Protein AF-A0A4Q8LD12-F1 (afdb_monomer_lite)

Sequence (97 aa):
MRIQITHNQVTIEATLDLGHRVTVSRTWQRRNGSRTGWVLVGHDSEFISEEDQLSVELATFLDGLDFPYAVANMLPGKRASAQAIAAAAEALEVAHA

Structure (mmCIF, N/CA/C/O backbone):
data_AF-A0A4Q8LD12-F1
#
_entry.id   AF-A0A4Q8LD12-F1
#
loop_
_atom_site.group_PDB
_atom_site.id
_atom_site.type_symbol
_atom_site.label_atom_id
_atom_site.label_alt_id
_atom_site.label_comp_id
_atom_site.label_asym_id
_atom_site.label_entity_id
_atom_site.label_seq_id
_atom_site.pdbx_PDB_ins_code
_atom_site.Cartn_x
_atom_site.Cartn_y
_atom_site.Cartn_z
_atom_site.occupancy
_atom_site.B_iso_or_equiv
_atom_site.auth_seq_id
_atom_site.auth_comp_id
_atom_site.auth_asym_id
_atom_site.auth_atom_id
_atom_site.pdbx_PDB_model_num
ATOM 1 N N . MET A 1 1 ? -9.327 -3.308 3.462 1.00 79.62 1 MET A N 1
ATOM 2 C CA . MET A 1 1 ? -7.923 -2.997 3.117 1.00 79.62 1 MET A CA 1
ATOM 3 C C . MET A 1 1 ? -7.720 -3.239 1.635 1.00 79.62 1 MET A C 1
ATOM 5 O O . MET A 1 1 ? 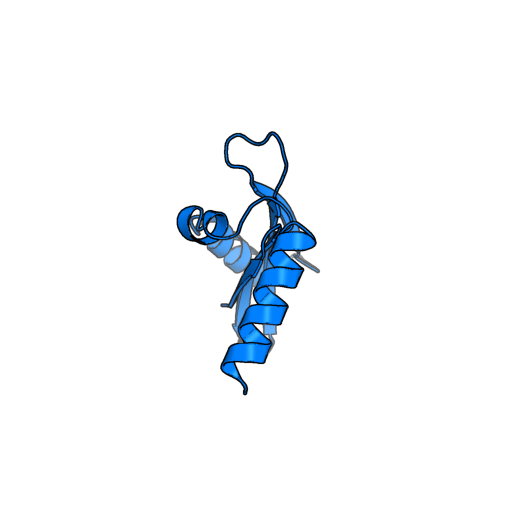-8.179 -4.256 1.125 1.00 79.62 1 MET A O 1
ATOM 9 N N . ARG A 1 2 ? -7.064 -2.304 0.953 1.00 86.31 2 ARG A N 1
ATOM 10 C CA . ARG A 1 2 ? -6.789 -2.327 -0.481 1.00 86.31 2 ARG A CA 1
ATOM 11 C C . ARG A 1 2 ? -5.302 -2.075 -0.698 1.00 86.31 2 ARG A C 1
ATOM 13 O O . ARG A 1 2 ? -4.729 -1.182 -0.086 1.00 86.31 2 ARG A O 1
ATOM 20 N N . ILE A 1 3 ? -4.687 -2.847 -1.589 1.00 86.50 3 ILE A N 1
ATOM 21 C CA . ILE A 1 3 ? -3.315 -2.619 -2.049 1.00 86.50 3 ILE A CA 1
ATOM 22 C C . ILE A 1 3 ? -3.370 -2.365 -3.551 1.00 86.50 3 ILE A C 1
ATOM 24 O O . ILE A 1 3 ? -3.930 -3.164 -4.299 1.00 86.50 3 ILE A O 1
ATOM 28 N N . GLN A 1 4 ? -2.782 -1.259 -3.994 1.00 85.31 4 GLN A N 1
ATOM 29 C CA . GLN A 1 4 ? -2.620 -0.923 -5.400 1.00 85.31 4 GLN A CA 1
ATOM 30 C C . GLN A 1 4 ? -1.132 -0.806 -5.722 1.00 85.31 4 GLN A C 1
ATOM 32 O O . GLN A 1 4 ? -0.425 -0.004 -5.119 1.00 85.31 4 GLN A O 1
ATOM 37 N N . ILE A 1 5 ? -0.658 -1.594 -6.685 1.00 83.00 5 ILE A N 1
ATOM 38 C CA . ILE A 1 5 ? 0.743 -1.620 -7.115 1.00 83.00 5 ILE A CA 1
ATOM 39 C C . ILE A 1 5 ? 0.784 -1.232 -8.591 1.00 83.00 5 ILE A C 1
ATOM 41 O O . ILE A 1 5 ? 0.174 -1.885 -9.434 1.00 83.00 5 ILE A O 1
ATOM 45 N N . THR A 1 6 ? 1.508 -0.167 -8.903 1.00 82.44 6 THR A N 1
ATOM 46 C CA . THR A 1 6 ? 1.799 0.290 -10.261 1.00 82.44 6 THR A CA 1
ATOM 47 C C . THR A 1 6 ? 3.312 0.331 -10.476 1.00 82.44 6 THR A C 1
ATOM 49 O O . THR A 1 6 ? 4.101 0.175 -9.545 1.00 82.44 6 THR A O 1
ATOM 52 N N . HIS A 1 7 ? 3.746 0.534 -11.724 1.00 76.25 7 HIS A N 1
ATOM 53 C CA . HIS A 1 7 ? 5.168 0.501 -12.092 1.00 76.25 7 HIS A CA 1
ATOM 54 C C . HIS A 1 7 ? 6.056 1.475 -11.292 1.00 76.25 7 HIS A C 1
ATOM 56 O O . HIS A 1 7 ? 7.253 1.225 -11.123 1.00 76.25 7 HIS A O 1
ATOM 62 N N . ASN A 1 8 ? 5.477 2.576 -10.805 1.00 80.50 8 ASN A N 1
ATOM 63 C CA . ASN A 1 8 ? 6.170 3.649 -10.103 1.00 80.50 8 ASN A CA 1
ATOM 64 C C . ASN A 1 8 ? 5.540 4.027 -8.755 1.00 80.50 8 ASN A C 1
ATOM 66 O O . ASN A 1 8 ? 6.099 4.890 -8.080 1.00 80.50 8 ASN A O 1
ATOM 70 N N . GLN A 1 9 ? 4.419 3.419 -8.359 1.00 83.69 9 GLN A N 1
ATOM 71 C CA . GLN A 1 9 ? 3.721 3.748 -7.120 1.00 83.69 9 GLN A CA 1
ATOM 72 C C . GLN A 1 9 ? 3.139 2.499 -6.454 1.00 83.69 9 GLN A C 1
ATOM 74 O O . GLN A 1 9 ? 2.528 1.662 -7.108 1.00 83.69 9 GLN A O 1
ATOM 79 N N . VAL A 1 10 ? 3.280 2.399 -5.139 1.00 85.00 10 VAL A N 1
ATOM 80 C CA . VAL A 1 10 ? 2.523 1.457 -4.313 1.00 85.00 10 VAL A CA 1
ATOM 81 C C . VAL A 1 10 ? 1.678 2.273 -3.357 1.00 85.00 10 VAL A C 1
ATOM 83 O O . VAL A 1 10 ? 2.205 3.161 -2.697 1.00 85.00 10 VAL A O 1
ATOM 86 N N . THR A 1 11 ? 0.389 1.975 -3.277 1.00 87.06 11 THR A N 1
ATOM 87 C CA . THR A 1 11 ? -0.524 2.583 -2.311 1.00 87.06 11 THR A CA 1
ATOM 88 C C . THR A 1 11 ? -1.201 1.480 -1.512 1.00 87.06 11 THR A C 1
ATOM 90 O O . THR A 1 11 ? -1.791 0.566 -2.090 1.00 87.06 11 THR A O 1
ATOM 93 N N . ILE A 1 12 ? -1.101 1.551 -0.189 1.00 85.94 12 ILE A N 1
ATOM 94 C CA . ILE A 1 12 ? -1.820 0.675 0.737 1.00 85.94 12 ILE A CA 1
ATOM 95 C C . ILE A 1 12 ? -2.831 1.537 1.477 1.00 85.94 12 ILE A C 1
ATOM 97 O O . ILE A 1 12 ? -2.469 2.548 2.067 1.00 85.94 12 ILE A O 1
ATOM 101 N N . GLU A 1 13 ? -4.091 1.135 1.428 1.00 86.38 13 GLU A N 1
ATOM 102 C CA . GLU A 1 13 ? -5.215 1.831 2.036 1.00 86.38 13 GLU A CA 1
ATOM 103 C C . GLU A 1 13 ? -5.916 0.889 3.016 1.00 86.38 13 GLU A C 1
ATOM 105 O O . GLU A 1 13 ? -6.304 -0.238 2.674 1.00 86.38 13 GLU A O 1
ATOM 110 N N . ALA A 1 14 ? -6.081 1.346 4.250 1.00 83.94 14 ALA A N 1
ATOM 111 C CA . ALA A 1 14 ? -6.897 0.682 5.246 1.00 83.94 14 ALA A CA 1
ATOM 112 C C . ALA A 1 14 ? -8.145 1.521 5.504 1.00 83.94 14 ALA A C 1
ATOM 114 O O . ALA A 1 14 ? -8.080 2.739 5.637 1.00 83.94 14 ALA A O 1
ATOM 115 N N . THR A 1 15 ? -9.282 0.840 5.576 1.00 84.00 15 THR A N 1
ATOM 116 C CA . THR A 1 15 ? -10.581 1.454 5.827 1.00 84.00 15 THR A CA 1
ATOM 117 C C . THR A 1 15 ? -11.233 0.699 6.965 1.00 84.00 15 THR A C 1
ATOM 119 O O . THR A 1 15 ? -11.319 -0.532 6.904 1.00 84.00 15 THR A O 1
ATOM 122 N N . LEU A 1 16 ? -11.689 1.435 7.968 1.00 82.88 16 LEU A N 1
ATOM 123 C CA . LEU A 1 16 ? -12.452 0.929 9.095 1.00 82.88 16 LEU A CA 1
ATOM 124 C C . LEU A 1 16 ? -13.874 1.496 9.008 1.00 82.88 16 LEU A C 1
ATOM 126 O O . LEU A 1 16 ? -14.056 2.692 8.776 1.00 82.88 16 LEU A O 1
ATOM 130 N N . ASP A 1 17 ? -14.876 0.629 9.143 1.00 81.94 17 ASP A N 1
ATOM 131 C CA . ASP A 1 17 ? -16.290 1.011 9.123 1.00 81.94 17 ASP A CA 1
ATOM 132 C C . ASP A 1 17 ? -16.876 0.829 10.527 1.00 81.94 17 ASP A C 1
ATOM 134 O O . ASP A 1 17 ? -16.977 -0.294 11.023 1.00 81.94 17 ASP A O 1
ATOM 138 N N . LEU A 1 18 ? -17.199 1.946 11.181 1.00 80.12 18 LEU A N 1
ATOM 139 C CA . LEU A 1 18 ? -17.731 2.004 12.549 1.00 80.12 18 LEU A CA 1
ATOM 140 C C . LEU A 1 18 ? -19.078 2.749 12.594 1.00 80.12 18 LEU A C 1
ATOM 142 O O . LEU A 1 18 ? -19.420 3.373 13.598 1.00 80.12 18 LEU A O 1
ATOM 146 N N . GLY A 1 19 ? -19.816 2.773 11.477 1.00 80.44 19 GLY A N 1
ATOM 147 C CA . GLY A 1 19 ? -20.967 3.668 11.269 1.00 80.44 19 GLY A CA 1
ATOM 148 C C . GLY A 1 19 ? -20.577 5.053 10.732 1.00 80.44 19 GLY A C 1
ATOM 149 O O . GLY A 1 19 ? -21.415 5.773 10.195 1.00 80.44 19 GLY A O 1
ATOM 150 N N . HIS A 1 20 ? -19.290 5.388 10.799 1.00 78.00 20 HIS A N 1
ATOM 151 C CA . HIS A 1 20 ? -18.604 6.361 9.956 1.00 78.00 20 HIS A CA 1
ATOM 152 C C . HIS A 1 20 ? -17.344 5.685 9.401 1.00 78.00 20 HIS A C 1
ATOM 154 O O . HIS A 1 20 ? -16.836 4.720 9.981 1.00 78.00 20 HIS A O 1
ATOM 160 N N . ARG A 1 21 ? -16.870 6.152 8.245 1.00 79.50 21 ARG A N 1
ATOM 161 C CA . ARG A 1 21 ? -15.741 5.536 7.551 1.00 79.50 21 ARG A CA 1
ATOM 162 C 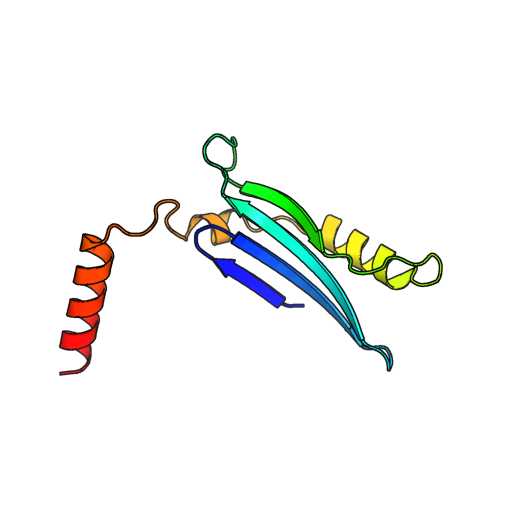C . ARG A 1 21 ? -14.457 6.285 7.869 1.00 79.50 21 ARG A C 1
ATOM 164 O O . ARG A 1 21 ? -14.318 7.437 7.475 1.00 79.50 21 ARG A O 1
ATOM 171 N N . VAL A 1 22 ? -13.514 5.593 8.496 1.00 82.06 22 VAL A N 1
ATOM 172 C CA . VAL A 1 22 ? -12.149 6.079 8.714 1.00 82.06 22 VAL A CA 1
ATOM 173 C C . VAL A 1 22 ? -11.248 5.435 7.670 1.00 82.06 22 VAL A C 1
ATOM 175 O O . VAL A 1 22 ? -11.277 4.216 7.497 1.00 82.06 22 VAL A O 1
ATOM 178 N N . THR A 1 23 ? -10.482 6.239 6.934 1.00 80.38 23 THR A N 1
ATOM 179 C CA . THR A 1 23 ? -9.575 5.748 5.889 1.00 80.38 23 THR A CA 1
ATOM 180 C C . THR A 1 23 ? -8.195 6.343 6.089 1.00 80.38 23 THR A C 1
ATOM 182 O O . THR A 1 23 ? -8.056 7.554 6.199 1.00 80.38 23 THR A O 1
ATOM 185 N N . VAL A 1 24 ? -7.175 5.489 6.098 1.00 82.94 24 VAL A N 1
ATOM 186 C CA . VAL A 1 24 ? -5.771 5.903 6.113 1.00 82.94 24 VAL A CA 1
ATOM 187 C C . VAL A 1 24 ? -5.084 5.268 4.921 1.00 82.94 24 VAL A C 1
ATOM 189 O O . VAL A 1 24 ? -5.259 4.074 4.654 1.00 82.94 24 VAL A O 1
ATOM 192 N N . SER A 1 25 ? -4.285 6.056 4.206 1.00 83.00 25 SER A N 1
ATOM 193 C CA . SER A 1 25 ? -3.513 5.551 3.080 1.00 83.00 25 SER A CA 1
ATOM 194 C C . SER A 1 25 ? -2.032 5.887 3.191 1.00 83.00 25 SER A C 1
ATOM 196 O O . SER A 1 25 ? -1.605 6.872 3.797 1.00 83.00 25 SER A O 1
ATOM 198 N N . ARG A 1 26 ? -1.225 5.015 2.595 1.00 81.88 26 ARG A N 1
ATOM 199 C CA . ARG A 1 26 ? 0.221 5.134 2.548 1.00 81.88 26 ARG A CA 1
ATOM 200 C C . ARG A 1 26 ? 0.699 4.947 1.131 1.00 81.88 26 ARG A C 1
ATOM 202 O O . ARG A 1 26 ? 0.357 3.948 0.498 1.00 81.88 26 ARG A O 1
ATOM 209 N N . THR A 1 27 ? 1.524 5.877 0.663 1.00 84.31 27 THR A N 1
ATOM 210 C CA . THR A 1 27 ? 2.000 5.871 -0.717 1.00 84.31 27 THR A CA 1
ATOM 211 C C . THR A 1 27 ? 3.522 5.867 -0.784 1.00 84.31 27 THR A C 1
ATOM 213 O O . THR A 1 27 ? 4.203 6.760 -0.280 1.00 84.31 27 THR A O 1
ATOM 216 N N . TRP A 1 28 ? 4.061 4.869 -1.477 1.00 85.56 28 TRP A N 1
ATOM 217 C CA . TRP A 1 28 ? 5.464 4.768 -1.849 1.00 85.56 28 TRP A CA 1
ATOM 218 C C . TRP A 1 28 ? 5.611 5.047 -3.336 1.00 85.56 28 TRP A C 1
ATOM 220 O O . TRP A 1 28 ? 4.814 4.572 -4.142 1.00 85.56 28 TRP A O 1
ATOM 230 N N . GLN A 1 29 ? 6.666 5.754 -3.720 1.00 84.12 29 GLN A N 1
ATOM 231 C CA . GLN A 1 29 ? 7.029 5.955 -5.115 1.00 84.12 29 GLN A CA 1
ATOM 232 C C . GLN A 1 29 ? 8.399 5.378 -5.406 1.00 84.12 29 GLN A C 1
ATOM 234 O O . GLN A 1 29 ? 9.294 5.329 -4.558 1.00 84.12 29 GLN A O 1
ATOM 239 N N . ARG A 1 30 ? 8.570 4.954 -6.651 1.00 77.88 30 ARG A N 1
ATOM 240 C CA . ARG A 1 30 ? 9.832 4.425 -7.136 1.00 77.88 30 ARG A CA 1
ATOM 241 C C . ARG A 1 30 ? 10.804 5.576 -7.387 1.00 77.88 30 ARG A C 1
ATOM 243 O O . ARG A 1 30 ? 10.522 6.460 -8.193 1.00 77.88 30 ARG A O 1
ATOM 250 N N . ARG A 1 31 ? 11.964 5.567 -6.726 1.00 72.88 31 ARG A N 1
ATOM 251 C CA . ARG A 1 31 ? 13.023 6.572 -6.903 1.00 72.88 31 ARG A CA 1
ATOM 252 C C . ARG A 1 31 ? 14.284 5.917 -7.451 1.00 72.88 31 ARG A C 1
ATOM 254 O O . ARG A 1 31 ? 14.870 5.039 -6.814 1.00 72.88 31 ARG A O 1
ATOM 261 N N . ASN A 1 32 ? 14.735 6.395 -8.609 1.00 56.69 32 ASN A N 1
ATOM 262 C CA . ASN A 1 32 ? 16.039 6.024 -9.156 1.00 56.69 32 ASN A CA 1
ATOM 263 C C . ASN A 1 32 ? 17.145 6.461 -8.179 1.00 56.69 32 ASN A C 1
ATOM 265 O O . ASN A 1 32 ? 17.207 7.630 -7.802 1.00 56.69 32 ASN A O 1
ATOM 269 N N . GLY A 1 33 ? 17.988 5.514 -7.754 1.00 54.62 33 GLY A N 1
ATOM 270 C CA . GLY A 1 33 ? 19.092 5.750 -6.812 1.00 54.62 33 GLY A CA 1
ATOM 271 C C . GLY A 1 33 ? 18.838 5.337 -5.353 1.00 54.62 33 GLY A C 1
ATOM 272 O O . GLY A 1 33 ? 19.760 5.412 -4.549 1.00 54.62 33 GLY A O 1
ATOM 273 N N . SER A 1 34 ? 17.636 4.866 -4.991 1.00 53.44 34 SER A N 1
ATOM 274 C CA . SER A 1 34 ? 17.393 4.204 -3.693 1.00 53.44 34 SER A CA 1
ATOM 275 C C . SER A 1 34 ? 17.906 2.756 -3.726 1.00 53.44 34 SER A C 1
ATOM 277 O O . SER A 1 34 ? 17.672 2.051 -4.707 1.00 53.44 34 SER A O 1
ATOM 279 N N . ARG A 1 35 ? 18.554 2.282 -2.648 1.00 51.94 35 ARG A N 1
ATOM 280 C CA . ARG A 1 35 ? 19.106 0.912 -2.535 1.00 51.94 35 ARG A CA 1
ATOM 281 C C . ARG A 1 35 ? 18.046 -0.189 -2.716 1.00 51.94 35 ARG A C 1
ATOM 283 O O . ARG A 1 35 ? 18.390 -1.302 -3.092 1.00 51.94 35 ARG A O 1
ATOM 290 N N . THR A 1 36 ? 16.774 0.130 -2.466 1.00 61.31 36 THR A N 1
ATOM 291 C CA . THR A 1 36 ? 15.599 -0.743 -2.656 1.00 61.31 36 THR A CA 1
ATOM 292 C C . THR A 1 36 ? 14.668 -0.268 -3.778 1.00 61.31 36 THR A C 1
ATOM 294 O O . THR A 1 36 ? 13.710 -0.957 -4.116 1.00 61.31 36 THR A O 1
ATOM 297 N N . GLY A 1 37 ? 14.933 0.901 -4.370 1.00 70.56 37 GLY A N 1
ATOM 298 C CA . GLY A 1 37 ? 14.173 1.475 -5.481 1.00 70.56 37 GLY A CA 1
ATOM 299 C C . GLY A 1 37 ? 12.867 2.179 -5.104 1.00 70.56 37 GLY A C 1
ATOM 300 O O . GLY A 1 37 ? 12.327 2.874 -5.955 1.00 70.56 37 GLY A O 1
ATOM 301 N N . TRP A 1 38 ? 12.387 2.073 -3.861 1.00 78.88 38 TRP A N 1
ATOM 302 C CA . TRP A 1 38 ? 11.122 2.659 -3.393 1.00 78.88 38 TRP A CA 1
ATOM 303 C C . TRP A 1 38 ? 11.355 3.616 -2.220 1.00 78.88 38 TRP A C 1
ATOM 305 O O . TRP A 1 38 ? 12.250 3.396 -1.405 1.00 78.88 38 TRP A O 1
ATOM 315 N N . VAL A 1 39 ? 10.582 4.698 -2.157 1.00 82.44 39 VAL A N 1
ATOM 316 C CA . VAL A 1 39 ? 10.640 5.732 -1.116 1.00 82.44 39 VAL A CA 1
ATOM 317 C C . VAL A 1 39 ? 9.218 6.041 -0.674 1.00 82.44 39 VAL A C 1
ATOM 319 O O . VAL A 1 39 ? 8.345 6.234 -1.515 1.00 82.44 39 VAL A O 1
ATOM 322 N N . LEU A 1 40 ? 8.986 6.080 0.635 1.00 80.44 40 LEU A N 1
ATOM 323 C CA . LEU A 1 40 ? 7.725 6.537 1.210 1.00 80.44 40 LEU A CA 1
ATOM 324 C C . LEU A 1 40 ? 7.579 8.043 0.948 1.00 80.44 40 LEU A C 1
ATOM 326 O O . LEU A 1 40 ? 8.468 8.807 1.317 1.00 80.44 40 LEU A O 1
ATOM 330 N N . VAL A 1 41 ? 6.507 8.459 0.273 1.00 76.69 41 VAL A N 1
ATOM 331 C CA . VAL A 1 41 ? 6.337 9.857 -0.183 1.00 76.69 41 VAL A CA 1
ATOM 332 C C . VAL A 1 41 ? 5.331 10.622 0.666 1.00 76.69 41 VAL A C 1
ATOM 334 O O . VAL A 1 41 ? 5.338 11.847 0.668 1.00 76.69 41 VAL A O 1
ATOM 337 N N . GLY A 1 42 ? 4.526 9.918 1.454 1.00 65.31 42 GLY A N 1
ATOM 338 C CA . GLY A 1 42 ? 3.645 10.549 2.419 1.00 65.31 42 GLY A CA 1
ATOM 339 C C . GLY A 1 42 ? 2.736 9.556 3.120 1.00 65.31 42 GLY A C 1
ATOM 340 O O . GLY A 1 42 ? 2.522 8.429 2.655 1.00 65.31 42 GLY A O 1
ATOM 341 N N . HIS A 1 43 ? 2.220 10.013 4.255 1.00 60.94 43 HIS A N 1
ATOM 342 C CA . HIS A 1 43 ? 1.000 9.500 4.854 1.00 60.94 43 HIS A CA 1
ATOM 343 C C . HIS A 1 43 ? -0.103 10.426 4.346 1.00 60.94 43 HIS A C 1
ATOM 345 O O . HIS A 1 43 ? -0.096 11.610 4.679 1.00 60.94 43 HIS A O 1
ATOM 351 N N . ASP A 1 44 ? -1.005 9.915 3.511 1.00 57.34 44 ASP A N 1
ATOM 352 C CA . ASP A 1 44 ? -2.242 10.630 3.186 1.00 57.34 44 ASP A CA 1
ATOM 353 C C . ASP A 1 44 ? -3.188 10.386 4.365 1.00 57.34 44 ASP A C 1
ATOM 355 O O . ASP A 1 44 ? -4.098 9.556 4.341 1.00 57.34 44 ASP A O 1
ATOM 359 N N . SER A 1 45 ? -2.832 11.016 5.479 1.00 54.31 45 SER A N 1
ATOM 360 C CA . SER A 1 45 ? -3.690 11.189 6.635 1.00 54.31 45 SER A CA 1
ATOM 361 C C . SER A 1 45 ? -4.324 12.560 6.458 1.00 54.31 45 SER A C 1
ATOM 363 O O . SER A 1 45 ? -3.887 13.538 7.067 1.00 54.3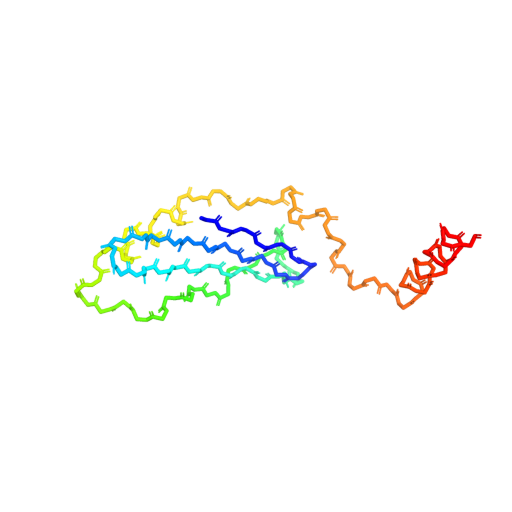1 45 SER A O 1
ATOM 365 N N . GLU A 1 46 ? -5.299 12.670 5.555 1.00 49.75 46 GLU A N 1
ATOM 366 C CA . GLU A 1 46 ? -6.190 13.825 5.576 1.00 49.75 46 GLU A CA 1
ATOM 367 C C . GLU A 1 46 ? -6.878 13.822 6.950 1.00 49.75 46 GLU A C 1
ATOM 369 O O . GLU A 1 46 ? -7.727 12.984 7.225 1.00 49.75 46 GLU A O 1
ATOM 374 N N . PHE A 1 47 ? -6.439 14.741 7.817 1.00 46.19 47 PHE A N 1
ATOM 375 C CA . PHE A 1 47 ? -6.959 15.018 9.159 1.00 46.19 47 PHE A CA 1
ATOM 376 C C . PHE A 1 47 ? -6.741 13.940 10.234 1.00 46.19 47 PHE A C 1
ATOM 378 O O . PHE A 1 47 ? -7.604 13.122 10.518 1.00 46.19 47 PHE A O 1
ATOM 385 N N . ILE A 1 48 ? -5.625 14.047 10.964 1.00 49.03 48 ILE A N 1
ATOM 386 C CA . ILE A 1 48 ? -5.567 13.562 12.351 1.00 49.03 48 ILE A CA 1
ATOM 387 C C . ILE A 1 48 ? -5.912 14.756 13.248 1.00 49.03 48 ILE A C 1
ATOM 389 O O . ILE A 1 48 ? -5.036 15.535 13.622 1.00 49.03 48 ILE A O 1
ATOM 393 N N . SER A 1 49 ? -7.195 14.955 13.546 1.00 47.78 49 SER A N 1
ATOM 394 C CA . SER A 1 49 ? -7.604 15.738 14.721 1.00 47.78 49 SER A CA 1
ATOM 395 C C . SER A 1 49 ? -7.338 14.913 15.988 1.00 47.78 49 SER A C 1
ATOM 397 O O . SER A 1 49 ? -7.388 13.689 15.934 1.00 47.78 49 SER A O 1
ATOM 399 N N . GLU A 1 50 ? -7.072 15.544 17.138 1.00 51.38 50 GLU A N 1
ATOM 400 C CA . GLU A 1 50 ? -6.839 14.833 18.419 1.00 51.38 50 GLU A CA 1
ATOM 401 C C . GLU A 1 50 ? -8.005 13.901 18.827 1.00 51.38 50 GLU A C 1
ATOM 403 O O . GLU A 1 50 ? -7.807 12.959 19.593 1.00 51.38 50 GLU A O 1
ATOM 408 N N . GLU A 1 51 ? -9.205 14.119 18.275 1.00 53.41 51 GLU A N 1
ATOM 409 C CA . GLU A 1 51 ? -10.384 13.251 18.423 1.00 53.41 51 GLU A CA 1
ATOM 410 C C . GLU A 1 51 ? -10.320 11.944 17.607 1.00 53.41 51 GLU A C 1
ATOM 412 O O . GLU A 1 51 ? -11.110 11.036 17.855 1.00 53.41 51 GLU A O 1
ATOM 417 N N . ASP A 1 52 ? -9.379 11.802 16.670 1.00 65.75 52 ASP A N 1
ATOM 418 C CA . ASP A 1 52 ? -9.305 10.668 15.743 1.00 65.75 52 ASP A CA 1
ATOM 419 C C . ASP A 1 52 ? -8.197 9.666 16.121 1.00 65.75 52 ASP A C 1
ATOM 421 O O . ASP A 1 52 ? -7.322 9.301 15.329 1.00 65.75 52 ASP A O 1
ATOM 425 N N . GLN A 1 53 ? -8.220 9.210 17.381 1.00 67.50 53 GLN A N 1
ATOM 426 C CA . GLN A 1 53 ? -7.296 8.185 17.898 1.00 67.50 53 GLN A CA 1
ATOM 427 C C . GLN A 1 53 ? -7.327 6.897 17.056 1.00 67.50 53 GLN A C 1
ATOM 429 O O . GLN A 1 53 ? -6.313 6.213 16.928 1.00 67.50 53 GL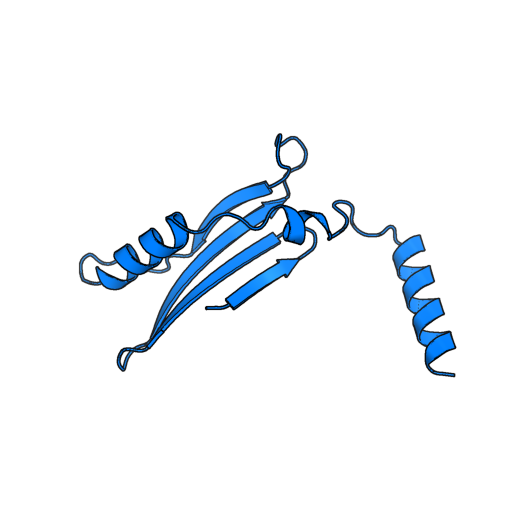N A O 1
ATOM 434 N N . LEU A 1 54 ? -8.463 6.598 16.423 1.00 73.00 54 LEU A N 1
ATOM 435 C CA . LEU A 1 54 ? -8.624 5.445 15.539 1.00 73.00 54 LEU A CA 1
ATOM 436 C C . LEU A 1 54 ? -7.831 5.595 14.237 1.00 73.00 54 LEU A C 1
ATOM 438 O O . LEU A 1 54 ? -7.215 4.623 13.802 1.00 73.00 54 LEU A O 1
ATOM 442 N N . SER A 1 55 ? -7.766 6.792 13.646 1.00 71.44 55 SER A N 1
ATOM 443 C CA . SER A 1 55 ? -6.855 7.068 12.527 1.00 71.44 55 SER A CA 1
ATOM 444 C C . SER A 1 55 ? -5.388 6.871 12.914 1.00 71.44 55 SER A C 1
ATOM 446 O O . SER A 1 55 ? -4.607 6.365 12.107 1.00 71.44 55 SER A O 1
ATOM 448 N N . VAL A 1 56 ? -5.003 7.198 14.154 1.00 76.69 56 VAL A N 1
ATOM 449 C CA . VAL A 1 56 ? -3.634 6.984 14.660 1.00 76.69 56 VAL A CA 1
ATOM 450 C C . VAL A 1 56 ? -3.322 5.496 14.828 1.00 76.69 56 VAL A C 1
ATOM 452 O O . VAL A 1 56 ? -2.270 5.035 14.378 1.00 76.69 56 VAL A O 1
ATOM 455 N N . GLU A 1 57 ? -4.225 4.718 15.426 1.00 80.31 57 GLU A N 1
ATOM 456 C CA . GLU A 1 57 ? -4.044 3.266 15.549 1.00 80.31 57 GLU A CA 1
ATOM 457 C C . GLU A 1 57 ? -4.041 2.576 14.182 1.00 80.31 57 GLU A C 1
ATOM 459 O O . GLU A 1 57 ? -3.222 1.691 13.934 1.00 80.31 57 GLU A O 1
ATOM 464 N N . LEU A 1 58 ? -4.893 3.021 13.255 1.00 78.81 58 LEU A N 1
ATOM 465 C CA . LEU A 1 58 ? -4.950 2.488 11.897 1.00 78.81 58 LEU A CA 1
ATOM 466 C C . LEU A 1 58 ? -3.694 2.844 11.085 1.00 78.81 58 LEU A C 1
ATOM 468 O O . LEU A 1 58 ? -3.193 2.013 10.325 1.00 78.81 58 LEU A O 1
ATOM 472 N N . ALA A 1 59 ? -3.138 4.042 11.280 1.00 79.69 59 ALA A N 1
ATOM 473 C CA . ALA A 1 59 ? -1.840 4.423 10.729 1.00 79.69 59 ALA A CA 1
ATOM 474 C C . ALA A 1 59 ? -0.703 3.578 11.322 1.00 79.69 59 ALA A C 1
ATOM 476 O O . ALA A 1 59 ? 0.131 3.076 10.570 1.00 79.69 59 ALA A O 1
ATOM 477 N N . THR A 1 60 ? -0.721 3.346 12.638 1.00 82.56 60 THR A N 1
ATOM 478 C CA . THR A 1 60 ? 0.254 2.493 13.341 1.00 82.56 60 THR A CA 1
ATOM 479 C C . THR A 1 60 ? 0.176 1.041 12.864 1.00 82.56 60 THR A C 1
ATOM 481 O O . THR A 1 60 ? 1.195 0.381 12.669 1.00 82.56 60 THR A O 1
ATOM 484 N N . PHE A 1 61 ? -1.031 0.536 12.604 1.00 82.50 61 PHE A N 1
ATOM 485 C CA . PHE A 1 61 ? -1.227 -0.773 11.990 1.00 82.50 61 PHE A CA 1
ATOM 486 C C . PHE A 1 61 ? -0.581 -0.838 10.598 1.00 82.50 61 PHE A C 1
ATOM 488 O O . PHE A 1 61 ? 0.123 -1.800 10.296 1.00 82.50 61 PHE A O 1
ATOM 495 N N . LEU A 1 62 ? -0.756 0.199 9.771 1.00 79.75 62 LEU A N 1
ATOM 496 C CA . LEU A 1 62 ? -0.099 0.301 8.463 1.00 79.75 62 LEU A CA 1
ATOM 497 C C . LEU A 1 62 ? 1.432 0.452 8.563 1.00 79.75 62 LEU A C 1
ATOM 499 O O . LEU A 1 62 ? 2.124 -0.005 7.654 1.00 79.75 62 LEU A O 1
ATOM 503 N N . ASP A 1 63 ? 1.967 1.048 9.638 1.00 79.44 63 ASP A N 1
ATOM 504 C CA . ASP A 1 63 ? 3.412 1.092 9.933 1.00 79.44 63 ASP A CA 1
ATOM 505 C C . ASP A 1 63 ? 4.013 -0.289 10.185 1.00 79.44 63 ASP A C 1
ATOM 507 O O . ASP A 1 63 ? 5.156 -0.539 9.803 1.00 79.44 63 ASP A O 1
ATOM 511 N N . GLY A 1 64 ? 3.245 -1.187 10.799 1.00 79.69 64 GLY A N 1
ATOM 512 C CA . GLY A 1 64 ? 3.678 -2.554 11.079 1.00 79.69 64 GLY A CA 1
ATOM 513 C C . GLY A 1 64 ? 3.650 -3.491 9.870 1.00 79.69 64 GLY A C 1
ATOM 514 O O . GLY A 1 64 ? 4.152 -4.609 9.969 1.00 79.69 64 GLY A O 1
ATOM 515 N N . LEU A 1 65 ? 3.063 -3.081 8.740 1.00 80.25 65 LEU A N 1
ATOM 516 C CA . LEU A 1 65 ? 2.986 -3.930 7.554 1.00 80.25 65 LEU A CA 1
ATOM 517 C C . LEU A 1 65 ? 4.300 -3.915 6.771 1.00 80.25 65 LEU A C 1
ATOM 519 O O . LEU A 1 65 ? 4.770 -2.869 6.315 1.00 80.25 65 LEU A O 1
ATOM 523 N N . ASP A 1 66 ? 4.842 -5.107 6.526 1.00 80.19 66 ASP A N 1
ATOM 524 C CA . ASP A 1 66 ? 5.986 -5.275 5.640 1.00 80.19 66 ASP A CA 1
ATOM 525 C C . ASP A 1 66 ? 5.651 -4.808 4.219 1.00 80.19 66 ASP A C 1
ATOM 527 O O . ASP A 1 66 ? 4.664 -5.221 3.600 1.00 80.19 66 ASP A O 1
ATOM 531 N N . PHE A 1 67 ? 6.518 -3.960 3.665 1.00 77.62 67 PHE A N 1
ATOM 532 C CA . PHE A 1 67 ? 6.369 -3.515 2.288 1.00 77.62 67 PHE A CA 1
ATOM 533 C C . PHE A 1 67 ? 6.582 -4.699 1.322 1.00 77.62 67 PHE A C 1
ATOM 535 O O . PHE A 1 67 ? 7.626 -5.360 1.387 1.00 77.62 67 PHE A O 1
ATOM 542 N N . PRO A 1 68 ? 5.657 -4.964 0.377 1.00 78.94 68 PRO A N 1
ATOM 543 C CA . PRO A 1 68 ? 5.707 -6.144 -0.485 1.00 78.94 68 PRO A CA 1
ATOM 544 C C . PRO A 1 68 ? 6.714 -5.976 -1.637 1.00 78.94 68 PRO A C 1
ATOM 546 O O . PRO A 1 68 ? 6.345 -5.925 -2.812 1.00 78.94 68 PRO A O 1
ATOM 549 N N . TYR A 1 69 ? 8.011 -5.917 -1.317 1.00 76.00 69 TYR A N 1
ATOM 550 C CA . TYR A 1 69 ? 9.094 -5.681 -2.281 1.00 76.00 69 TYR A CA 1
ATOM 551 C C . TYR A 1 69 ? 9.096 -6.674 -3.443 1.00 76.00 69 TYR A C 1
ATOM 553 O O . TYR A 1 69 ? 9.312 -6.271 -4.584 1.00 76.00 69 TYR A O 1
ATOM 561 N N . ALA A 1 70 ? 8.854 -7.960 -3.169 1.00 76.94 70 ALA A N 1
ATOM 562 C CA . ALA A 1 70 ? 8.841 -8.995 -4.200 1.00 76.94 70 ALA A CA 1
ATOM 563 C C . ALA A 1 70 ? 7.791 -8.690 -5.278 1.00 76.94 70 ALA A C 1
ATOM 565 O O . ALA A 1 70 ? 8.114 -8.688 -6.461 1.00 76.94 70 ALA A O 1
ATOM 566 N N . VAL A 1 71 ? 6.572 -8.340 -4.857 1.00 73.94 71 VAL A N 1
ATOM 567 C CA . VAL A 1 71 ? 5.442 -8.039 -5.746 1.00 73.94 71 VAL A CA 1
ATOM 568 C C . VAL A 1 71 ? 5.633 -6.685 -6.435 1.00 73.94 71 VAL A C 1
ATOM 570 O O . VAL A 1 71 ? 5.448 -6.578 -7.646 1.00 73.94 71 VAL A O 1
ATOM 573 N N . ALA A 1 72 ? 6.081 -5.662 -5.700 1.00 77.81 72 ALA A N 1
ATOM 574 C CA . ALA A 1 72 ? 6.341 -4.328 -6.246 1.00 77.81 72 ALA A CA 1
ATOM 575 C C . ALA A 1 72 ? 7.434 -4.333 -7.330 1.00 77.81 72 ALA A C 1
ATOM 577 O O . ALA A 1 72 ? 7.365 -3.579 -8.302 1.00 77.81 72 ALA A O 1
ATOM 578 N N . ASN A 1 73 ? 8.430 -5.211 -7.199 1.00 73.62 73 ASN A N 1
ATOM 579 C CA . ASN A 1 73 ? 9.526 -5.329 -8.157 1.00 73.62 73 ASN A CA 1
ATOM 580 C C . ASN A 1 73 ? 9.216 -6.222 -9.366 1.00 73.62 73 ASN A C 1
ATOM 582 O O . ASN A 1 73 ? 10.007 -6.214 -10.308 1.00 73.62 73 ASN A O 1
ATOM 586 N N . MET A 1 74 ? 8.079 -6.932 -9.391 1.00 75.25 74 MET A N 1
ATOM 587 C CA . MET A 1 74 ? 7.636 -7.647 -10.599 1.00 75.25 74 MET A CA 1
ATOM 588 C C . MET A 1 74 ? 7.283 -6.681 -11.732 1.00 75.25 74 MET A C 1
ATOM 590 O O . MET A 1 74 ? 7.361 -7.043 -12.904 1.00 75.25 74 MET A O 1
ATOM 594 N N . LEU A 1 75 ? 6.898 -5.445 -11.398 1.00 70.62 75 LEU A N 1
ATOM 595 C CA . LEU A 1 75 ? 6.600 -4.434 -12.400 1.00 70.62 75 LEU A CA 1
ATOM 596 C C . LEU A 1 75 ? 7.905 -3.806 -12.911 1.00 70.62 75 LEU A C 1
ATOM 598 O O . LEU A 1 75 ? 8.730 -3.349 -12.101 1.00 70.62 75 LEU A O 1
ATOM 602 N N . PRO A 1 76 ? 8.111 -3.756 -14.241 1.00 63.22 76 PRO A N 1
ATOM 603 C CA . PRO A 1 76 ? 9.327 -3.208 -14.818 1.00 63.22 76 PRO A CA 1
ATOM 604 C C . PRO A 1 76 ? 9.528 -1.766 -14.343 1.00 63.22 76 PRO A C 1
ATOM 606 O O . PRO A 1 76 ? 8.644 -0.920 -14.447 1.00 63.22 76 PRO A O 1
ATOM 609 N N . GLY A 1 77 ? 10.714 -1.488 -13.792 1.00 57.78 77 GLY A N 1
ATOM 610 C CA . GLY A 1 77 ? 11.054 -0.165 -13.248 1.00 57.78 77 GLY A CA 1
ATOM 611 C C . GLY A 1 77 ? 11.307 0.908 -14.294 1.00 57.78 77 GLY A C 1
ATOM 612 O O . GLY A 1 77 ? 11.387 2.088 -13.964 1.00 57.78 77 GLY A O 1
ATOM 613 N N . LYS A 1 78 ? 11.419 0.508 -15.560 1.00 56.38 78 LYS A N 1
ATOM 614 C CA . LYS A 1 78 ? 11.382 1.414 -16.700 1.00 56.38 78 LYS A CA 1
ATOM 615 C C . LYS A 1 78 ? 9.951 1.434 -17.215 1.00 56.38 78 LYS A C 1
ATOM 617 O O . LYS A 1 78 ? 9.364 0.368 -17.387 1.00 56.38 78 LYS A O 1
ATOM 622 N N . ARG A 1 79 ? 9.426 2.627 -17.530 1.00 54.03 79 ARG A N 1
ATOM 623 C CA . ARG A 1 79 ? 8.326 2.742 -18.500 1.00 54.03 79 ARG A CA 1
ATOM 624 C C . ARG A 1 79 ? 8.644 1.777 -19.641 1.00 54.03 79 ARG A C 1
ATOM 626 O O . ARG A 1 79 ? 9.757 1.839 -20.173 1.00 54.03 79 ARG A O 1
ATOM 633 N N . ALA A 1 80 ? 7.719 0.868 -19.949 1.00 52.62 80 ALA A N 1
ATOM 634 C CA . ALA A 1 80 ? 7.857 0.014 -21.118 1.00 52.62 80 ALA A CA 1
ATOM 635 C C . ALA A 1 80 ? 8.217 0.923 -22.299 1.00 52.62 80 ALA A C 1
ATOM 637 O O . ALA A 1 80 ? 7.626 1.997 -22.456 1.00 52.62 80 ALA A O 1
ATOM 638 N N . SER A 1 81 ? 9.260 0.567 -23.052 1.00 56.97 81 SER A N 1
ATOM 639 C CA . SER A 1 81 ? 9.634 1.362 -24.219 1.00 56.97 81 SER A CA 1
ATOM 640 C C . SER A 1 81 ? 8.414 1.463 -25.134 1.00 56.97 81 SER A C 1
ATOM 642 O O . SER A 1 81 ? 7.609 0.533 -25.188 1.00 56.97 81 SER A O 1
ATOM 644 N N . ALA A 1 82 ? 8.266 2.569 -25.866 1.00 62.56 82 ALA A N 1
ATOM 645 C CA . ALA A 1 82 ? 7.162 2.715 -26.821 1.00 62.56 82 ALA A CA 1
ATOM 646 C C . ALA A 1 82 ? 7.064 1.500 -27.768 1.00 62.56 82 ALA A C 1
ATOM 648 O O . ALA A 1 82 ? 5.976 1.072 -28.127 1.00 62.56 82 ALA A O 1
ATOM 649 N N . GLN A 1 83 ? 8.210 0.884 -28.069 1.00 63.34 83 GLN A N 1
ATOM 650 C CA . GLN A 1 83 ? 8.333 -0.355 -28.832 1.00 63.34 83 GLN A CA 1
ATOM 651 C C . GLN A 1 83 ? 7.752 -1.590 -28.120 1.00 63.34 83 GLN A C 1
ATOM 653 O O . GLN A 1 83 ? 7.052 -2.374 -28.747 1.00 63.34 83 GLN A O 1
ATOM 658 N N . ALA A 1 84 ? 7.995 -1.759 -26.817 1.00 59.00 84 ALA A N 1
ATOM 659 C CA . ALA A 1 84 ? 7.409 -2.849 -26.034 1.00 59.00 84 ALA A CA 1
ATOM 660 C C . ALA A 1 84 ? 5.893 -2.670 -25.838 1.00 59.00 84 ALA A C 1
ATOM 662 O O . ALA A 1 84 ? 5.156 -3.650 -25.816 1.00 59.00 84 ALA A O 1
ATOM 663 N N . ILE A 1 85 ? 5.426 -1.421 -25.733 1.00 65.81 85 ILE A N 1
ATOM 664 C CA . ILE A 1 85 ? 3.993 -1.097 -25.685 1.00 65.81 85 ILE A CA 1
ATOM 665 C C . ILE A 1 85 ? 3.334 -1.423 -27.032 1.00 65.81 85 ILE A C 1
ATOM 667 O O . ILE A 1 85 ? 2.287 -2.062 -27.050 1.00 65.81 85 ILE A O 1
ATOM 671 N N . ALA A 1 86 ? 3.963 -1.042 -28.149 1.00 69.69 86 ALA A N 1
ATOM 672 C CA . ALA A 1 86 ? 3.468 -1.349 -29.490 1.00 69.69 86 ALA A CA 1
ATOM 673 C C . ALA A 1 86 ? 3.411 -2.864 -29.754 1.00 69.69 86 ALA A C 1
ATOM 675 O O . ALA A 1 86 ? 2.388 -3.359 -30.213 1.00 69.69 86 ALA A O 1
ATOM 676 N N . ALA A 1 87 ? 4.453 -3.613 -29.379 1.00 67.44 87 ALA A N 1
ATOM 677 C CA . ALA A 1 87 ? 4.479 -5.069 -29.532 1.00 67.44 87 ALA A CA 1
ATOM 678 C C . ALA A 1 87 ? 3.393 -5.777 -28.699 1.00 67.44 87 ALA A C 1
ATOM 680 O O . ALA A 1 87 ? 2.804 -6.757 -29.145 1.00 67.44 87 ALA A O 1
ATOM 681 N N . ALA A 1 88 ? 3.100 -5.278 -27.494 1.00 61.66 88 ALA A N 1
ATOM 682 C CA . ALA A 1 88 ? 2.025 -5.818 -26.665 1.00 61.66 88 ALA A CA 1
ATOM 683 C C . ALA A 1 88 ? 0.628 -5.495 -27.228 1.00 61.66 88 ALA A C 1
ATOM 685 O O . ALA A 1 88 ? -0.267 -6.332 -27.138 1.00 61.66 88 ALA A O 1
ATOM 686 N N . ALA A 1 89 ? 0.443 -4.308 -27.816 1.00 67.12 89 ALA A N 1
ATOM 687 C CA . ALA A 1 89 ? -0.804 -3.934 -28.482 1.00 67.12 89 ALA A CA 1
ATOM 688 C C . ALA A 1 89 ? -1.063 -4.803 -29.725 1.00 67.12 89 ALA A C 1
ATOM 690 O O . ALA A 1 89 ? -2.164 -5.323 -29.881 1.00 67.12 89 ALA A O 1
ATOM 691 N N . GLU A 1 90 ? -0.034 -5.042 -30.542 1.00 67.88 90 GLU A N 1
ATOM 692 C CA . GLU A 1 90 ? -0.117 -5.912 -31.723 1.00 67.88 90 GLU A CA 1
ATOM 693 C C . GLU A 1 90 ? -0.421 -7.373 -31.335 1.00 67.88 90 GLU A C 1
ATOM 695 O 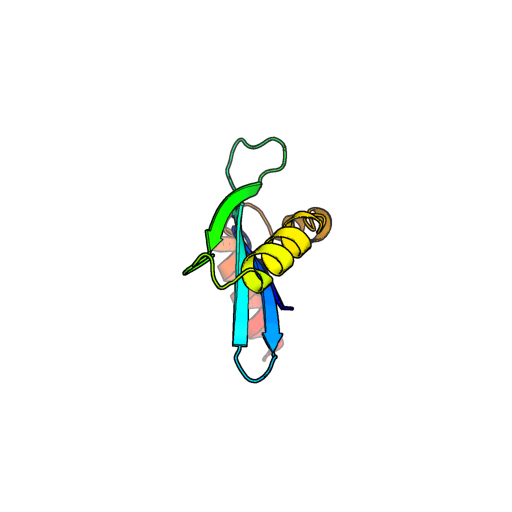O . GLU A 1 90 ? -1.264 -8.026 -31.945 1.00 67.88 90 GLU A O 1
ATOM 700 N N . ALA A 1 91 ? 0.181 -7.877 -30.251 1.00 59.41 91 ALA A N 1
ATOM 701 C CA . ALA A 1 91 ? -0.104 -9.220 -29.739 1.00 59.41 91 ALA A CA 1
ATOM 702 C C . ALA A 1 91 ? -1.547 -9.385 -29.216 1.00 59.41 91 ALA A C 1
ATOM 704 O O . ALA A 1 91 ? -2.124 -10.466 -29.339 1.00 59.41 91 ALA A O 1
ATOM 705 N N . LEU A 1 92 ? -2.139 -8.331 -28.644 1.00 57.75 92 LEU A N 1
ATOM 706 C CA . LEU A 1 92 ? -3.544 -8.318 -28.219 1.00 57.75 92 LEU A CA 1
ATOM 707 C C . LEU A 1 92 ? -4.508 -8.321 -29.412 1.00 57.75 92 LEU A C 1
ATOM 709 O O . LEU A 1 92 ? -5.550 -8.967 -29.339 1.00 57.75 92 LEU A O 1
ATOM 713 N N . GLU A 1 93 ? -4.157 -7.636 -30.500 1.00 56.97 93 GLU A N 1
ATOM 714 C CA . GLU A 1 93 ? -4.968 -7.568 -31.719 1.00 56.97 93 GLU A CA 1
ATOM 715 C C . GLU A 1 93 ? -5.008 -8.923 -32.446 1.00 56.97 93 GLU A C 1
ATOM 717 O O . GLU A 1 93 ? -6.077 -9.375 -32.848 1.00 56.97 93 GLU A O 1
ATOM 722 N N . VAL A 1 94 ? -3.878 -9.638 -32.503 1.00 61.56 94 VAL A N 1
ATOM 723 C CA . VAL A 1 94 ? -3.803 -11.004 -33.059 1.00 61.56 94 VAL A CA 1
ATOM 724 C C . VAL A 1 94 ? -4.533 -12.032 -32.187 1.00 61.56 94 VAL A C 1
ATOM 726 O O . VAL A 1 94 ? -5.089 -12.991 -32.710 1.00 61.56 94 VAL A O 1
ATOM 729 N N . ALA A 1 95 ? -4.564 -11.851 -30.864 1.00 53.66 95 ALA A N 1
ATOM 730 C CA . ALA A 1 95 ? -5.291 -12.747 -29.959 1.00 53.66 95 ALA A CA 1
ATOM 731 C C . ALA A 1 95 ? -6.824 -12.576 -30.017 1.00 53.66 95 ALA A C 1
ATOM 733 O O . ALA A 1 95 ? -7.549 -13.427 -29.502 1.00 53.66 95 ALA A O 1
ATOM 734 N N . HIS A 1 96 ? -7.310 -11.479 -30.606 1.00 51.72 96 HIS A N 1
ATOM 735 C CA . HIS A 1 96 ? -8.732 -11.154 -30.763 1.00 51.72 96 HIS A CA 1
ATOM 736 C C . HIS A 1 96 ? -9.242 -11.291 -32.215 1.00 51.72 96 HIS A C 1
ATOM 738 O O . HIS A 1 96 ? -10.389 -10.919 -32.480 1.00 51.72 96 HIS A O 1
ATOM 744 N N . ALA A 1 97 ? -8.418 -11.823 -33.126 1.00 49.25 97 ALA A N 1
ATOM 745 C CA . ALA A 1 97 ? -8.753 -12.152 -34.516 1.00 49.25 97 ALA A CA 1
ATOM 746 C C . ALA A 1 97 ? -9.001 -13.659 -34.691 1.00 49.25 97 ALA A C 1
ATOM 748 O O . ALA A 1 97 ? -9.896 -14.008 -35.495 1.00 49.25 97 ALA A O 1
#

Organism: NCBI:txid2480810

pLDDT: mean 71.24, std 11.98, range [46.19, 87.06]

Foldseek 3Di:
DDWDADLFKIKDKDWDPPVDIDIKMWMWTADPPDPLRIDTPDTPPPDPDPVPVVNVVVVVVVVPDDDPSVVNPVRHNDDQPPVNVVVVVVVVVVVVD

Radius of gyration: 18.0 Å; chains: 1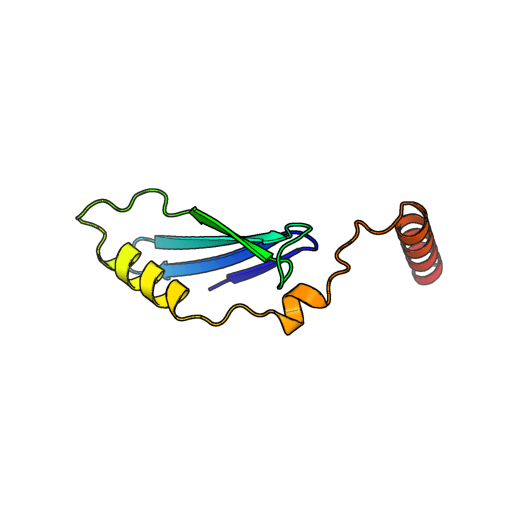; bounding box: 40×28×53 Å

Secondary structure (DSSP, 8-state):
-EEEE-SSEEEEEEEEESSSEEEEEEEEEE-TT-TTSEEEEEEE-S---TT-HHHHHHHHHHHTSPP-HHHHTTS-SS---HHHHHHHHHHHHHHT-